Protein AF-A0ABD2MXQ5-F1 (afdb_monomer_lite)

Structure (mmCIF, N/CA/C/O backbone):
data_AF-A0ABD2MXQ5-F1
#
_entry.id   AF-A0ABD2MXQ5-F1
#
loop_
_atom_site.group_PDB
_atom_site.id
_atom_site.type_symbol
_atom_site.label_atom_id
_atom_site.label_alt_id
_atom_site.label_comp_id
_atom_site.label_asym_id
_atom_site.label_entity_id
_atom_site.label_seq_id
_atom_site.pdbx_PDB_ins_code
_atom_site.Cartn_x
_atom_site.Cartn_y
_atom_site.Cartn_z
_atom_site.occupancy
_atom_site.B_iso_or_equiv
_atom_site.auth_seq_id
_atom_site.auth_comp_id
_atom_site.auth_asym_id
_atom_site.auth_atom_id
_atom_site.pdbx_PDB_model_num
ATOM 1 N N . MET A 1 1 ? 21.731 -9.364 -6.533 1.00 43.16 1 MET A N 1
ATOM 2 C CA . MET A 1 1 ? 22.421 -10.141 -7.584 1.00 43.16 1 MET A CA 1
ATOM 3 C C . MET A 1 1 ? 21.493 -10.222 -8.787 1.00 43.16 1 MET A C 1
ATOM 5 O O . MET A 1 1 ? 20.525 -10.969 -8.740 1.00 43.16 1 MET A O 1
ATOM 9 N N . VAL A 1 2 ? 21.714 -9.388 -9.802 1.00 42.69 2 VAL A N 1
ATOM 10 C CA . VAL A 1 2 ? 20.930 -9.404 -11.050 1.00 42.69 2 VAL A CA 1
ATOM 11 C C . VAL A 1 2 ? 21.668 -10.318 -12.024 1.00 42.69 2 VAL A C 1
ATOM 13 O O . VAL A 1 2 ? 22.878 -10.183 -12.172 1.00 42.69 2 VAL A O 1
ATOM 16 N N . ARG A 1 3 ? 20.979 -11.295 -12.618 1.00 43.50 3 ARG A N 1
ATOM 17 C CA . ARG A 1 3 ? 21.582 -12.262 -13.545 1.00 43.50 3 ARG A CA 1
ATOM 18 C C . ARG A 1 3 ? 21.146 -11.926 -14.965 1.00 43.50 3 ARG A C 1
ATOM 20 O O . ARG A 1 3 ? 19.954 -11.995 -15.256 1.00 43.50 3 ARG A O 1
ATOM 27 N N . ARG A 1 4 ? 22.096 -11.590 -15.840 1.00 48.47 4 ARG A N 1
ATOM 28 C CA . ARG A 1 4 ? 21.869 -11.607 -17.291 1.00 48.47 4 ARG A CA 1
ATOM 29 C C . ARG A 1 4 ? 21.644 -13.070 -17.707 1.00 48.47 4 ARG A C 1
ATOM 31 O O . ARG A 1 4 ? 22.194 -13.982 -17.088 1.00 48.47 4 ARG A O 1
ATOM 38 N N . SER A 1 5 ? 20.822 -13.316 -18.723 1.00 55.06 5 SER A N 1
ATOM 39 C CA . SER A 1 5 ? 20.517 -14.660 -19.255 1.00 55.06 5 SER A CA 1
ATOM 40 C C . SER A 1 5 ? 21.731 -15.380 -19.870 1.00 55.06 5 SER A C 1
ATOM 42 O O . SER A 1 5 ? 21.634 -16.540 -20.262 1.00 55.06 5 SER A O 1
ATOM 44 N N . THR A 1 6 ? 22.894 -14.735 -19.867 1.00 52.97 6 THR A N 1
ATOM 45 C CA . THR A 1 6 ? 24.216 -15.321 -20.072 1.00 52.97 6 THR A CA 1
ATOM 46 C C . THR A 1 6 ? 25.088 -14.961 -18.870 1.00 52.97 6 THR A C 1
ATOM 48 O O . THR A 1 6 ? 25.108 -13.818 -18.429 1.00 52.97 6 THR A O 1
ATOM 51 N N . VAL A 1 7 ? 25.738 -15.971 -18.299 1.00 50.25 7 VAL A N 1
ATOM 52 C CA . VAL A 1 7 ? 26.374 -16.012 -16.973 1.00 50.25 7 VAL A CA 1
ATOM 53 C C . VAL A 1 7 ? 27.486 -14.965 -16.791 1.00 50.25 7 VAL A C 1
ATOM 55 O O . VAL A 1 7 ? 28.662 -15.294 -16.873 1.00 50.25 7 VAL A O 1
ATOM 58 N N . GLU A 1 8 ? 27.135 -13.723 -16.474 1.00 54.91 8 GLU A N 1
ATOM 59 C CA . GLU A 1 8 ? 28.078 -12.730 -15.948 1.00 54.91 8 GLU A CA 1
ATOM 60 C C . GLU A 1 8 ? 27.536 -12.181 -14.625 1.00 54.91 8 GLU A C 1
ATOM 62 O O . GLU A 1 8 ? 26.436 -11.627 -14.547 1.00 54.91 8 GLU A O 1
ATOM 67 N N . GLN A 1 9 ? 28.285 -12.437 -13.551 1.00 57.22 9 GLN A N 1
ATOM 68 C CA . GLN A 1 9 ? 28.095 -11.793 -12.255 1.00 57.22 9 GLN A CA 1
ATOM 69 C C . GLN A 1 9 ? 28.842 -10.459 -12.311 1.00 57.22 9 GLN A C 1
ATOM 71 O O . GLN A 1 9 ? 30.009 -10.446 -12.679 1.00 57.22 9 GLN A O 1
ATOM 76 N N . CYS A 1 10 ? 28.168 -9.357 -11.984 1.00 62.78 10 CYS A N 1
ATOM 77 C CA . CYS A 1 10 ? 28.808 -8.047 -11.873 1.00 62.78 10 CYS A CA 1
ATOM 78 C C . CYS A 1 10 ? 29.492 -7.893 -10.511 1.00 62.78 10 CYS A C 1
ATOM 80 O O . CYS A 1 10 ? 28.868 -8.163 -9.479 1.00 62.78 10 CYS A O 1
ATOM 82 N N . ASP A 1 11 ? 30.729 -7.398 -10.509 1.00 60.91 11 ASP A N 1
ATOM 83 C CA . ASP A 1 11 ? 31.563 -7.186 -9.321 1.00 60.91 11 ASP A CA 1
ATOM 84 C C . ASP A 1 11 ? 31.669 -5.680 -9.021 1.00 60.91 11 ASP A C 1
ATOM 86 O O . ASP A 1 11 ? 32.739 -5.076 -8.967 1.00 60.91 11 ASP A O 1
ATOM 90 N N . GLY A 1 12 ? 30.518 -5.031 -8.811 1.00 68.56 12 GLY A N 1
ATOM 91 C CA . GLY A 1 12 ? 30.472 -3.627 -8.396 1.00 68.56 12 GLY A CA 1
ATOM 92 C C . GLY A 1 12 ? 29.126 -2.947 -8.629 1.00 68.56 12 GLY A C 1
ATOM 93 O O . GLY A 1 12 ? 28.394 -3.269 -9.561 1.00 68.56 12 GLY A O 1
ATOM 94 N N . SER A 1 13 ? 28.788 -1.961 -7.791 1.00 67.69 13 SER A N 1
ATOM 95 C CA . SER A 1 13 ? 27.497 -1.254 -7.857 1.00 67.69 13 SER A CA 1
ATOM 96 C C . SER A 1 13 ? 27.286 -0.492 -9.172 1.00 67.69 13 SER A C 1
ATOM 98 O O . SER A 1 13 ? 26.172 -0.485 -9.690 1.00 67.69 13 SER A O 1
ATOM 100 N N . ALA A 1 14 ? 28.342 0.104 -9.735 1.00 73.19 14 ALA A N 1
ATOM 101 C CA . ALA A 1 14 ? 28.282 0.817 -11.014 1.00 73.19 14 ALA A CA 1
ATOM 102 C C . ALA A 1 14 ? 28.108 -0.136 -12.211 1.00 73.19 14 ALA A C 1
ATOM 104 O O . ALA A 1 14 ? 27.302 0.128 -13.101 1.00 73.19 14 ALA A O 1
ATOM 105 N N . GLU A 1 15 ? 28.808 -1.270 -12.200 1.00 70.38 15 GLU A N 1
ATOM 106 C CA . GLU A 1 15 ? 28.711 -2.295 -13.243 1.00 70.38 15 GLU A CA 1
ATOM 107 C C . GLU A 1 15 ? 27.329 -2.962 -13.232 1.00 70.38 15 GLU A C 1
ATOM 109 O O . GLU A 1 15 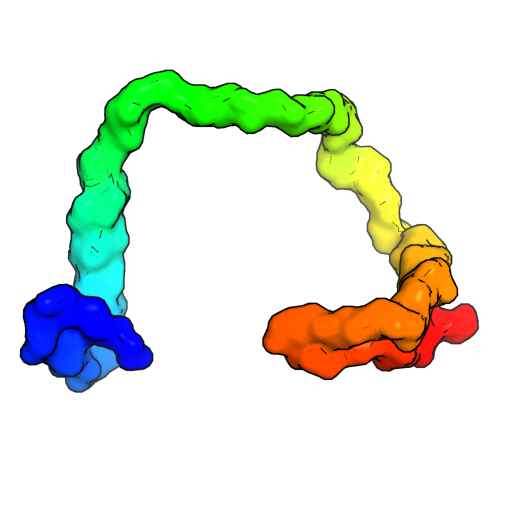? 26.668 -3.059 -14.265 1.00 70.38 15 GLU A O 1
ATOM 114 N N . CYS A 1 16 ? 26.817 -3.310 -12.047 1.00 71.25 16 CYS A N 1
ATOM 115 C CA . CYS A 1 16 ? 25.466 -3.846 -11.911 1.00 71.25 16 CYS A CA 1
ATOM 116 C C . CYS A 1 16 ? 24.381 -2.850 -12.353 1.00 71.25 16 CYS A C 1
ATOM 118 O O . CYS A 1 16 ? 23.378 -3.269 -12.931 1.00 71.25 16 CYS A O 1
ATOM 120 N N . ALA A 1 17 ? 24.561 -1.549 -12.098 1.00 74.12 17 ALA A N 1
ATOM 121 C CA . ALA A 1 17 ? 23.626 -0.519 -12.551 1.00 74.12 17 ALA A CA 1
ATOM 122 C C . ALA A 1 17 ? 23.598 -0.405 -14.083 1.00 74.12 17 ALA A C 1
ATOM 124 O O . ALA A 1 17 ? 22.514 -0.311 -14.658 1.00 74.12 17 ALA A O 1
ATOM 125 N N . SER A 1 18 ? 24.761 -0.482 -14.739 1.00 74.75 18 SER A N 1
ATOM 126 C CA . SER A 1 18 ? 24.852 -0.483 -16.205 1.00 74.75 18 SER A CA 1
ATOM 127 C C . SER A 1 18 ? 24.153 -1.700 -16.808 1.00 74.75 18 SER A C 1
ATOM 129 O O . SER A 1 18 ? 23.310 -1.550 -17.684 1.00 74.75 18 SER A O 1
ATOM 131 N N . ILE A 1 19 ? 24.419 -2.901 -16.284 1.00 74.62 19 ILE A N 1
ATOM 132 C CA . ILE A 1 19 ? 23.781 -4.133 -16.773 1.00 74.62 19 ILE A CA 1
ATOM 133 C C . ILE A 1 19 ? 22.263 -4.086 -16.570 1.00 74.62 19 ILE A C 1
ATOM 135 O O . ILE A 1 19 ? 21.506 -4.541 -17.426 1.00 74.62 19 ILE A O 1
ATOM 139 N N . PHE A 1 20 ? 21.793 -3.534 -15.448 1.00 73.12 20 PHE A N 1
ATOM 140 C CA . PHE A 1 20 ? 20.361 -3.380 -15.199 1.00 73.12 20 PHE A CA 1
ATOM 141 C C . PHE A 1 20 ? 19.711 -2.402 -16.182 1.00 73.12 20 PHE A C 1
ATOM 143 O O . PHE A 1 20 ? 18.631 -2.691 -16.697 1.00 73.12 20 PHE A O 1
ATOM 150 N N . ALA A 1 21 ? 20.370 -1.275 -16.464 1.00 74.62 21 ALA A N 1
ATOM 151 C CA . ALA A 1 21 ? 19.904 -0.309 -17.451 1.00 74.62 21 ALA A CA 1
ATOM 152 C C . ALA A 1 21 ? 19.822 -0.931 -18.853 1.00 74.62 21 ALA A C 1
ATOM 154 O O . ALA A 1 21 ? 18.812 -0.744 -19.527 1.00 74.62 21 ALA A O 1
ATOM 155 N N . ASP A 1 22 ? 20.814 -1.733 -19.246 1.00 73.06 22 ASP A N 1
ATOM 156 C CA . ASP A 1 22 ? 20.834 -2.422 -20.540 1.00 73.06 22 ASP A CA 1
ATOM 157 C C . ASP A 1 22 ? 19.723 -3.474 -20.649 1.00 73.06 22 ASP A C 1
ATOM 159 O O . ASP A 1 22 ? 19.001 -3.509 -21.637 1.00 73.06 22 ASP A O 1
ATOM 163 N N . VAL A 1 23 ? 19.516 -4.302 -19.617 1.00 72.62 23 VAL A N 1
ATOM 164 C CA . VAL A 1 23 ? 18.430 -5.303 -19.603 1.00 72.62 23 VAL A CA 1
ATOM 165 C C . VAL A 1 23 ? 17.055 -4.635 -19.628 1.00 72.62 23 VAL A C 1
ATOM 167 O O . VAL A 1 23 ? 16.134 -5.120 -20.293 1.00 72.62 23 VAL A O 1
ATOM 170 N N . PHE A 1 24 ? 16.898 -3.525 -18.908 1.00 70.69 24 PHE A N 1
ATOM 171 C CA . PHE A 1 24 ? 15.673 -2.736 -18.930 1.00 70.69 24 PHE A CA 1
ATOM 172 C C . PHE A 1 24 ? 15.444 -2.121 -20.316 1.00 70.69 24 PHE A C 1
ATOM 174 O O . PHE A 1 24 ? 14.347 -2.233 -20.857 1.00 70.69 24 PHE A O 1
ATOM 181 N N . ALA A 1 25 ? 16.476 -1.537 -20.923 1.00 72.25 25 ALA A N 1
ATOM 182 C CA . ALA A 1 25 ? 16.404 -0.999 -22.273 1.00 72.25 25 ALA A CA 1
ATOM 183 C C . ALA A 1 25 ? 16.084 -2.096 -23.299 1.00 72.25 25 ALA A C 1
ATOM 185 O O . ALA A 1 25 ? 15.178 -1.911 -24.098 1.00 72.25 25 ALA A O 1
ATOM 186 N N . ASP A 1 26 ? 16.713 -3.267 -23.246 1.00 69.25 26 ASP A N 1
ATOM 187 C CA . ASP A 1 26 ? 16.407 -4.388 -24.148 1.00 69.25 26 ASP A CA 1
ATOM 188 C C . ASP A 1 26 ? 14.961 -4.882 -23.990 1.00 69.25 26 ASP A C 1
ATOM 190 O O . ASP A 1 26 ? 14.293 -5.193 -24.973 1.00 69.25 26 ASP A O 1
ATOM 194 N N . SER A 1 27 ? 14.442 -4.906 -22.759 1.00 64.94 27 SER A N 1
ATOM 195 C CA . SER A 1 27 ? 13.080 -5.381 -22.477 1.00 64.94 27 SER A CA 1
ATOM 196 C C . SER A 1 27 ? 11.987 -4.367 -22.843 1.00 64.94 27 SER A C 1
ATOM 198 O O . SER A 1 27 ? 10.845 -4.766 -23.063 1.00 64.94 27 SER A O 1
ATOM 200 N N . TYR A 1 28 ? 12.314 -3.071 -22.894 1.00 61.22 28 TYR A N 1
ATOM 201 C CA . TYR A 1 28 ? 11.347 -1.975 -23.066 1.00 61.22 28 TYR A CA 1
ATOM 202 C C . TYR A 1 28 ? 11.670 -1.011 -24.227 1.00 61.22 28 TYR A C 1
ATOM 204 O O . TYR A 1 28 ? 10.975 -0.012 -24.405 1.00 61.22 28 TYR A O 1
ATOM 212 N N . SER A 1 29 ? 12.696 -1.290 -25.037 1.00 59.41 29 SER A N 1
A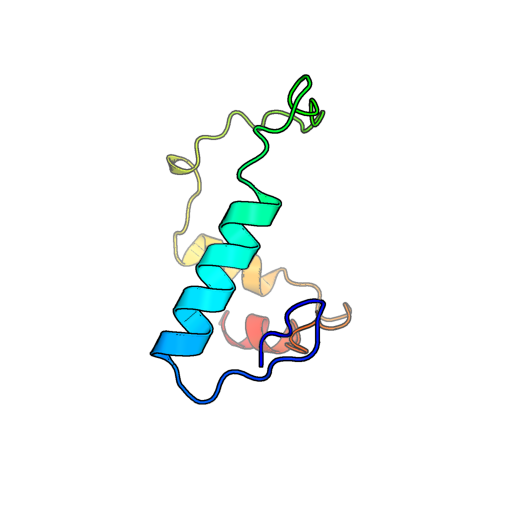TOM 213 C CA . SER A 1 29 ? 13.026 -0.547 -26.270 1.00 59.41 29 SER A CA 1
ATOM 214 C C . SER A 1 29 ? 12.093 -0.885 -27.426 1.00 59.41 29 SER A C 1
ATOM 216 O O . SER A 1 29 ? 11.923 -0.084 -28.346 1.00 59.41 29 SER A O 1
ATOM 218 N N . VAL A 1 30 ? 11.442 -2.046 -27.363 1.00 63.91 30 VAL A N 1
ATOM 219 C CA . VAL A 1 30 ? 10.324 -2.372 -28.238 1.00 63.91 30 VAL A CA 1
ATOM 220 C C . VAL A 1 30 ? 9.113 -1.634 -27.688 1.00 63.91 30 VAL A C 1
ATOM 222 O O . VAL A 1 30 ? 8.549 -2.019 -26.663 1.00 63.91 30 VAL A O 1
ATOM 225 N N . GLN A 1 31 ? 8.738 -0.538 -28.350 1.00 60.28 31 GLN A N 1
ATOM 226 C CA . GLN A 1 31 ? 7.468 0.129 -28.090 1.00 60.28 31 GLN A CA 1
ATOM 227 C C . GLN A 1 31 ? 6.386 -0.961 -28.156 1.00 60.28 31 GLN A C 1
ATOM 229 O O . GLN A 1 31 ? 6.337 -1.664 -29.165 1.00 60.28 31 GLN A O 1
ATOM 234 N N . PRO A 1 32 ? 5.607 -1.202 -27.087 1.00 61.53 32 PRO A N 1
ATOM 235 C CA . PRO A 1 32 ? 4.671 -2.314 -27.074 1.00 61.53 32 PRO A CA 1
ATOM 236 C C . PRO A 1 32 ? 3.675 -2.122 -28.216 1.00 61.53 32 PRO A C 1
ATOM 238 O O . PRO A 1 32 ? 2.824 -1.234 -28.167 1.00 61.53 32 PRO A O 1
ATOM 241 N N . ASP A 1 33 ? 3.830 -2.930 -29.263 1.00 60.00 33 ASP A N 1
ATOM 242 C CA . ASP A 1 33 ? 2.968 -2.886 -30.430 1.00 60.00 33 ASP A CA 1
ATOM 243 C C . ASP A 1 33 ? 1.592 -3.435 -30.065 1.00 60.00 33 ASP A C 1
ATOM 245 O O . ASP A 1 33 ? 1.443 -4.491 -29.443 1.00 60.00 33 ASP A O 1
ATOM 249 N N . GLY A 1 34 ? 0.568 -2.703 -30.488 1.00 62.25 34 GLY A N 1
ATOM 250 C CA . GLY A 1 34 ? -0.823 -3.069 -30.286 1.00 62.25 34 GLY A CA 1
ATOM 251 C C . GLY A 1 34 ? -1.587 -2.104 -29.379 1.00 62.25 34 GLY A C 1
ATOM 252 O O . GLY A 1 34 ? -1.026 -1.221 -28.730 1.00 62.25 34 GLY A O 1
ATOM 253 N N . PRO A 1 35 ? -2.922 -2.218 -29.363 1.00 64.06 35 PRO A N 1
ATOM 254 C CA . PRO A 1 35 ? -3.746 -1.379 -28.513 1.00 64.06 35 PRO A CA 1
ATOM 255 C C . PRO A 1 35 ? -3.450 -1.687 -27.043 1.00 64.06 35 PRO A C 1
ATOM 257 O O . PRO A 1 35 ? -3.470 -2.850 -26.639 1.00 64.06 35 PRO A O 1
ATOM 260 N N . ILE A 1 36 ? -3.250 -0.637 -26.236 1.00 68.19 36 ILE A N 1
ATOM 261 C CA . ILE A 1 36 ? -3.19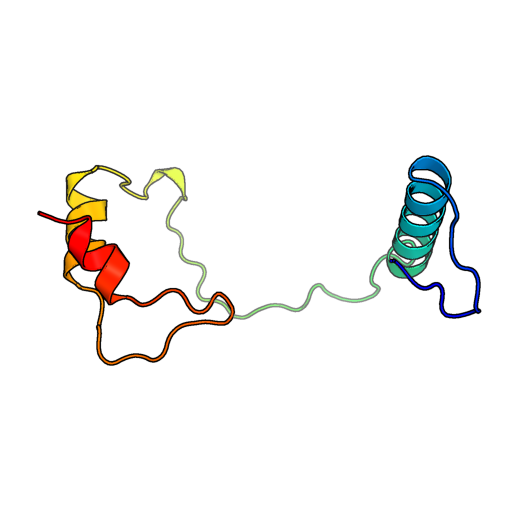0 -0.745 -24.772 1.00 68.19 36 ILE A CA 1
ATOM 262 C C . ILE A 1 36 ? -4.361 -1.632 -24.318 1.00 68.19 36 ILE A C 1
ATOM 264 O O . ILE A 1 36 ? -5.512 -1.312 -24.659 1.00 68.19 36 ILE A O 1
ATOM 268 N N . PRO A 1 37 ? -4.106 -2.736 -23.583 1.00 64.38 37 PRO A N 1
ATOM 269 C CA . PRO A 1 37 ? -5.162 -3.615 -23.120 1.00 64.38 37 PRO A CA 1
ATOM 270 C C . PRO A 1 37 ? -6.191 -2.776 -22.375 1.00 64.38 37 PRO A C 1
ATOM 272 O O . PRO A 1 37 ? -5.887 -2.126 -21.373 1.00 64.38 37 PRO A O 1
ATOM 275 N N . ARG A 1 38 ? -7.423 -2.746 -22.886 1.00 58.09 38 ARG A N 1
ATOM 276 C CA . ARG A 1 38 ? -8.517 -2.050 -22.213 1.00 58.09 38 ARG A CA 1
ATOM 277 C C . ARG A 1 38 ? -8.888 -2.859 -20.986 1.00 58.09 38 ARG A C 1
ATOM 279 O O . ARG A 1 38 ? -9.759 -3.725 -21.046 1.00 58.09 38 ARG A O 1
ATOM 286 N N . VAL A 1 39 ? -8.223 -2.571 -19.874 1.00 63.06 39 VAL A N 1
ATOM 287 C CA . VAL A 1 39 ? -8.639 -3.081 -18.578 1.00 63.06 39 VAL A CA 1
ATOM 288 C C . VAL A 1 39 ? -10.027 -2.498 -18.329 1.00 63.06 39 VAL A C 1
ATOM 290 O O . VAL A 1 39 ? -10.187 -1.288 -18.166 1.00 63.06 39 VAL A O 1
ATOM 293 N N . ARG A 1 40 ? -11.060 -3.345 -18.375 1.00 56.97 40 ARG A N 1
ATOM 294 C CA . ARG A 1 40 ? -12.425 -2.977 -17.983 1.00 56.97 40 ARG A CA 1
ATOM 295 C C . ARG A 1 40 ? -12.487 -2.871 -16.460 1.00 56.97 40 ARG A C 1
ATOM 297 O O . ARG A 1 40 ? -13.202 -3.621 -15.810 1.00 56.97 40 ARG A O 1
ATOM 304 N N . LEU A 1 41 ? -11.691 -1.979 -15.885 1.00 57.94 41 LEU A N 1
ATOM 305 C CA . LEU A 1 41 ? -11.898 -1.548 -14.515 1.00 57.94 41 LEU A CA 1
ATOM 306 C C . LEU A 1 41 ? -13.068 -0.563 -14.536 1.00 57.94 41 LEU A C 1
ATOM 308 O O . LEU A 1 41 ? -13.147 0.259 -15.459 1.00 57.94 41 LEU A O 1
ATOM 312 N N . PRO A 1 42 ? -13.990 -0.616 -13.562 1.00 59.66 42 PRO A N 1
ATOM 313 C CA . PRO A 1 42 ? -14.878 0.513 -13.353 1.00 59.66 42 PRO A CA 1
ATOM 314 C C . PRO A 1 42 ? -13.986 1.749 -13.199 1.00 59.66 42 PRO A C 1
ATOM 316 O O . PRO A 1 42 ? -13.105 1.778 -12.341 1.00 59.66 42 PRO A O 1
ATOM 319 N N . ARG A 1 43 ? -14.157 2.746 -14.078 1.00 55.00 43 ARG A N 1
ATOM 320 C CA . ARG A 1 43 ? -13.553 4.064 -13.875 1.00 55.00 43 ARG A CA 1
ATOM 321 C C . ARG A 1 43 ? -14.168 4.605 -12.593 1.00 55.00 43 ARG A C 1
ATOM 323 O O . ARG A 1 43 ? -15.256 5.172 -12.633 1.00 55.00 43 ARG A O 1
ATOM 330 N N . ALA A 1 44 ? -13.511 4.391 -11.460 1.00 59.25 44 ALA A N 1
ATOM 331 C CA . ALA A 1 44 ? -13.801 5.176 -10.281 1.00 59.25 44 ALA A CA 1
ATOM 332 C C . ALA A 1 44 ? -13.451 6.620 -10.660 1.00 59.25 44 ALA A C 1
ATOM 334 O O . ALA A 1 44 ? -12.287 6.971 -10.805 1.00 59.25 44 ALA A O 1
ATOM 335 N N . LEU A 1 45 ? -14.474 7.438 -10.912 1.00 56.47 45 LEU A N 1
ATOM 336 C CA . LEU A 1 45 ? -14.363 8.876 -11.187 1.00 56.47 45 LEU A CA 1
ATOM 337 C C . LEU A 1 45 ? -13.959 9.677 -9.937 1.00 56.47 45 LEU A C 1
ATOM 339 O O . LEU A 1 45 ? -14.102 10.896 -9.913 1.00 56.47 45 LEU A O 1
ATOM 343 N N . GLN A 1 46 ? -13.506 9.012 -8.878 1.00 62.22 46 GLN A N 1
ATOM 344 C CA . GLN A 1 46 ? -13.070 9.686 -7.670 1.00 62.22 46 GLN A CA 1
ATOM 345 C C . GLN A 1 46 ? -11.643 10.176 -7.892 1.00 62.22 46 GLN A C 1
ATOM 347 O O . GLN A 1 46 ? -10.727 9.386 -8.121 1.00 62.22 46 GLN A O 1
ATOM 352 N N . SER A 1 47 ? -11.480 11.500 -7.878 1.00 71.00 47 SER A N 1
ATOM 353 C CA . SER A 1 47 ? -10.161 12.126 -7.837 1.00 71.00 47 SER A CA 1
ATOM 354 C C . SER A 1 47 ? -9.404 11.579 -6.629 1.00 71.00 47 SER A C 1
ATOM 356 O O . SER A 1 47 ? -9.980 11.456 -5.548 1.00 71.00 47 SER A O 1
ATOM 358 N N . LEU A 1 48 ? -8.113 11.285 -6.772 1.00 71.50 48 LEU A N 1
ATOM 359 C CA . LEU A 1 48 ? -7.282 10.921 -5.619 1.00 71.50 48 LEU A CA 1
ATOM 360 C C . LEU A 1 48 ? -7.219 12.057 -4.582 1.00 71.50 48 LEU A C 1
ATOM 362 O O . LEU A 1 48 ? -7.012 11.793 -3.406 1.00 71.50 48 LEU A O 1
ATOM 366 N N . GLU A 1 49 ? -7.487 13.299 -5.002 1.00 76.44 49 GLU A N 1
ATOM 367 C CA . GLU A 1 49 ? -7.632 14.467 -4.121 1.00 76.44 49 GLU A CA 1
ATOM 368 C C . GLU A 1 49 ? -8.884 14.404 -3.231 1.00 76.44 49 GLU A C 1
ATOM 370 O O . GLU A 1 49 ? -8.992 15.160 -2.273 1.00 76.44 49 GLU A O 1
ATOM 375 N N . SER A 1 50 ? -9.844 13.531 -3.550 1.00 78.50 50 SER A N 1
ATOM 376 C CA . SER A 1 50 ? -11.081 13.364 -2.774 1.00 78.50 50 SER A CA 1
ATOM 377 C C . SER A 1 50 ? -10.992 12.277 -1.702 1.00 78.50 50 SER A C 1
ATOM 379 O O . SER A 1 50 ? -11.966 12.051 -0.987 1.00 78.50 50 SER A O 1
ATOM 381 N N . ILE A 1 51 ? -9.849 11.593 -1.592 1.00 81.25 51 ILE A N 1
ATOM 382 C CA . ILE A 1 51 ? -9.628 10.590 -0.551 1.00 81.25 51 ILE A CA 1
ATOM 383 C C . ILE A 1 51 ? -9.278 11.316 0.747 1.00 81.25 51 ILE A C 1
ATOM 385 O O . ILE A 1 51 ? -8.273 12.020 0.823 1.00 81.25 51 ILE A O 1
ATOM 389 N N . ASP A 1 52 ? -10.110 11.123 1.766 1.00 84.94 52 ASP A N 1
ATOM 390 C CA . ASP A 1 52 ? -9.831 11.618 3.107 1.00 84.94 52 ASP A CA 1
ATOM 391 C C . ASP A 1 52 ? -8.819 10.700 3.809 1.00 84.94 52 ASP A C 1
ATOM 393 O O . ASP A 1 52 ? -9.081 9.518 4.039 1.00 84.94 52 ASP A O 1
ATOM 397 N N . PHE A 1 53 ? -7.653 11.262 4.126 1.00 87.25 53 PHE A N 1
ATOM 398 C CA . PHE A 1 53 ? -6.590 10.617 4.900 1.00 87.25 53 PHE A CA 1
ATOM 399 C C . PHE A 1 53 ? -6.487 11.190 6.320 1.00 87.25 53 PHE A C 1
ATOM 401 O O . PHE A 1 53 ? -5.425 11.109 6.940 1.00 87.25 53 PHE A O 1
ATOM 408 N N . SER A 1 54 ? -7.559 11.801 6.831 1.00 92.25 54 SER A N 1
ATOM 409 C CA . SER A 1 54 ? -7.649 12.209 8.229 1.00 92.25 54 SER A CA 1
ATOM 410 C C . SER A 1 54 ? -7.333 11.038 9.162 1.00 92.25 54 SER A C 1
ATOM 412 O O . SER A 1 54 ? -7.611 9.870 8.871 1.00 92.25 54 SER A O 1
ATOM 414 N N . GLU A 1 55 ? -6.728 11.361 10.303 1.00 92.38 55 GLU A N 1
ATOM 415 C CA . GLU A 1 55 ? -6.354 10.373 11.315 1.00 92.38 55 GLU A CA 1
ATOM 416 C C . GLU A 1 55 ? -7.565 9.527 11.732 1.00 92.38 55 GLU A C 1
ATOM 418 O O . GLU A 1 55 ? -7.482 8.304 11.790 1.00 92.38 55 GLU A O 1
ATOM 423 N N . GLU A 1 56 ? -8.720 10.166 11.905 1.00 91.81 56 GLU A N 1
ATOM 424 C CA . GLU A 1 56 ? -9.991 9.528 12.254 1.00 91.81 56 GLU A CA 1
ATOM 425 C C . GLU A 1 56 ? -10.408 8.454 11.238 1.00 91.81 56 GLU A C 1
ATOM 427 O O . GLU A 1 56 ? -10.765 7.332 11.616 1.00 91.81 56 GLU A O 1
ATOM 432 N N . VAL A 1 57 ? -10.320 8.765 9.941 1.00 91.88 57 VAL A N 1
ATOM 433 C CA . VAL A 1 57 ? -10.652 7.819 8.870 1.00 91.88 57 VAL A CA 1
ATOM 434 C C . VAL A 1 57 ? -9.665 6.656 8.859 1.00 91.88 57 VAL A C 1
ATOM 436 O O . VAL A 1 57 ? -10.089 5.498 8.808 1.00 91.88 57 VAL A O 1
ATOM 439 N N . VAL A 1 58 ? -8.364 6.923 8.976 1.00 91.69 58 VAL A N 1
ATOM 440 C CA . VAL A 1 58 ? -7.333 5.873 9.002 1.00 91.69 58 VAL A CA 1
ATOM 441 C C . VAL A 1 58 ? -7.520 4.943 10.204 1.00 91.69 58 VAL A C 1
ATOM 443 O O . VAL A 1 58 ? -7.519 3.721 10.036 1.00 91.69 58 VAL A O 1
ATOM 446 N N . LEU A 1 59 ? -7.750 5.491 11.399 1.00 92.56 59 LEU A N 1
ATOM 447 C CA . LEU A 1 59 ? -8.015 4.717 12.614 1.00 92.56 59 LEU A CA 1
ATOM 448 C C . LEU A 1 59 ? -9.258 3.831 12.464 1.00 92.56 59 LEU A C 1
ATOM 450 O O . LEU A 1 59 ? -9.224 2.657 12.844 1.00 92.56 59 LEU A O 1
ATOM 454 N N . SER A 1 60 ? -10.325 4.343 11.839 1.00 90.44 60 SER A N 1
ATOM 455 C CA . SER A 1 60 ? -11.539 3.559 11.577 1.00 90.44 60 SER A CA 1
ATOM 456 C C . SER A 1 60 ? -11.272 2.344 10.678 1.00 90.44 60 SER A C 1
ATOM 458 O O . SER A 1 60 ? -11.767 1.245 10.950 1.00 90.44 60 SER A O 1
ATOM 460 N N . TYR A 1 61 ? -10.417 2.496 9.659 1.00 91.06 61 TYR A N 1
ATOM 461 C CA . TYR A 1 61 ? -10.021 1.390 8.789 1.00 91.06 61 TYR A CA 1
ATOM 462 C C . TYR A 1 61 ? -9.176 0.358 9.532 1.00 91.06 61 TYR A C 1
ATOM 464 O O . TYR A 1 61 ? -9.455 -0.839 9.428 1.00 91.06 61 TYR A O 1
ATOM 472 N N . LEU A 1 62 ? -8.192 0.795 10.320 1.00 91.69 62 LEU A N 1
ATOM 473 C CA . LEU A 1 62 ? -7.348 -0.098 11.118 1.00 91.69 62 LEU A CA 1
ATOM 474 C C . LEU A 1 62 ? -8.180 -0.921 12.115 1.00 91.69 62 LEU A C 1
ATOM 476 O O . LEU A 1 62 ? -8.001 -2.137 12.213 1.00 91.69 62 LEU A O 1
ATOM 480 N N . ALA A 1 63 ? -9.153 -0.296 12.786 1.00 88.31 63 ALA A N 1
ATOM 481 C CA . ALA A 1 63 ? -10.072 -0.976 13.698 1.00 88.31 63 ALA A CA 1
ATOM 482 C C . ALA A 1 63 ? -10.959 -2.022 12.987 1.00 88.31 63 ALA A C 1
ATOM 484 O O . ALA A 1 63 ? -11.285 -3.067 13.566 1.00 88.31 63 ALA A O 1
ATOM 485 N N . SER A 1 64 ? -11.307 -1.775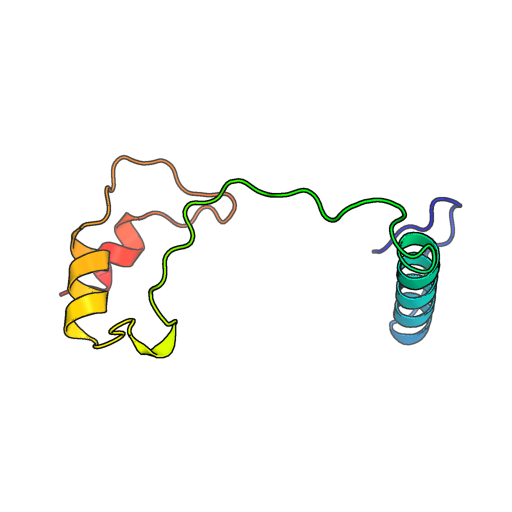 11.719 1.00 89.94 64 SER A N 1
ATOM 486 C CA . SER A 1 64 ? -12.166 -2.647 10.907 1.00 89.94 64 SER A CA 1
ATOM 487 C C . SER A 1 64 ? -11.473 -3.891 10.335 1.00 89.94 64 SER A C 1
ATOM 489 O O . SER A 1 64 ? -12.159 -4.783 9.838 1.00 89.94 64 SER A O 1
ATOM 491 N N . LEU A 1 65 ? -10.138 -3.989 10.415 1.00 89.94 65 LEU A N 1
ATOM 492 C CA . LEU A 1 65 ? -9.388 -5.105 9.830 1.00 89.94 65 LEU A CA 1
ATOM 493 C C . LEU A 1 65 ? -9.868 -6.469 10.357 1.00 89.94 65 LEU A C 1
ATOM 495 O O . LEU A 1 65 ? -10.068 -6.667 11.559 1.00 89.94 65 LEU A O 1
ATOM 499 N N . ASP A 1 66 ? -10.013 -7.446 9.467 1.00 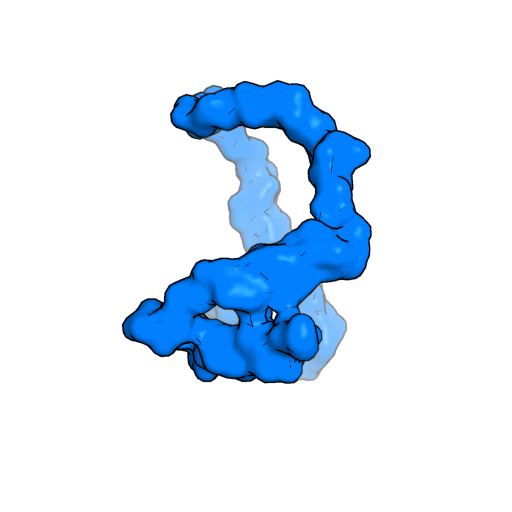88.94 66 ASP A N 1
ATOM 500 C CA . ASP A 1 66 ? -10.239 -8.830 9.874 1.00 88.94 66 ASP A CA 1
ATOM 501 C C . ASP A 1 66 ? -8.915 -9.427 10.367 1.00 88.94 66 ASP A C 1
ATOM 503 O O . ASP A 1 66 ? -7.904 -9.386 9.675 1.00 88.94 66 ASP A O 1
ATOM 507 N N . VAL A 1 67 ? -8.900 -9.952 11.591 1.00 86.69 67 VAL A N 1
ATOM 508 C CA . VAL A 1 67 ? -7.706 -10.569 12.197 1.00 86.69 67 VAL A CA 1
ATOM 509 C C . VAL A 1 67 ? -7.640 -12.078 11.977 1.00 86.69 67 VAL A C 1
ATOM 511 O O . VAL A 1 67 ? -6.688 -12.717 12.431 1.00 86.69 67 VAL A O 1
ATOM 514 N N . SER A 1 68 ? -8.663 -12.652 11.342 1.00 88.31 68 SER A N 1
ATOM 515 C CA . SER A 1 68 ? -8.726 -14.069 10.987 1.00 88.31 68 SER A CA 1
ATOM 516 C C . SER A 1 68 ? -8.043 -14.379 9.651 1.00 88.31 68 SER A C 1
ATOM 518 O O . SER A 1 68 ? -7.675 -15.528 9.405 1.00 88.31 68 SER A O 1
ATOM 520 N N . THR A 1 69 ? -7.807 -13.367 8.815 1.00 84.12 69 THR A N 1
ATOM 521 C CA . THR A 1 69 ? -7.082 -13.500 7.551 1.00 84.12 69 THR A CA 1
ATOM 522 C C . THR A 1 69 ? -5.599 -13.787 7.778 1.00 84.12 69 THR A C 1
ATOM 524 O O . THR A 1 69 ? -4.941 -13.229 8.661 1.00 84.12 69 THR A O 1
ATOM 527 N N . SER A 1 70 ? -5.060 -14.698 6.965 1.00 83.88 70 SER A N 1
ATOM 528 C CA . SER A 1 70 ? -3.631 -15.004 6.972 1.00 83.88 70 SER A CA 1
ATOM 529 C C . SER A 1 70 ? -2.811 -13.788 6.517 1.00 83.88 70 SER A C 1
ATOM 531 O O . SER A 1 70 ? -3.268 -13.053 5.638 1.00 83.88 70 SER A O 1
ATOM 533 N N . PRO A 1 71 ? -1.609 -13.574 7.084 1.00 88.25 71 PRO A N 1
ATOM 534 C CA . PRO A 1 71 ? -0.705 -12.515 6.647 1.00 88.25 71 PRO A CA 1
ATOM 535 C C . PRO A 1 71 ? -0.383 -12.580 5.150 1.00 88.25 71 PRO A C 1
ATOM 537 O O . PRO A 1 71 ? -0.401 -13.654 4.543 1.00 88.25 71 PRO A O 1
ATOM 540 N N . GLY A 1 72 ? -0.057 -11.422 4.574 1.00 87.62 72 GLY A N 1
ATOM 541 C CA . GLY A 1 72 ? 0.422 -11.317 3.200 1.00 87.62 72 GLY A CA 1
ATOM 542 C C . GLY A 1 72 ? 1.857 -11.827 3.030 1.00 87.62 72 GLY A C 1
ATOM 543 O O . GLY A 1 72 ? 2.450 -12.425 3.926 1.00 87.62 72 GLY A O 1
ATOM 544 N N . VAL A 1 73 ? 2.443 -11.554 1.863 1.00 89.75 73 VAL A N 1
ATOM 545 C CA . VAL A 1 73 ? 3.820 -11.965 1.514 1.00 89.75 73 VAL A CA 1
ATOM 546 C C . VAL A 1 73 ? 4.899 -11.375 2.433 1.00 89.75 73 VAL A C 1
ATOM 548 O O . VAL A 1 73 ? 6.007 -11.900 2.496 1.00 89.75 73 VAL A O 1
ATOM 551 N N . ASP A 1 74 ? 4.573 -10.303 3.153 1.00 90.00 74 ASP A N 1
ATOM 552 C CA . ASP A 1 74 ? 5.420 -9.648 4.150 1.00 90.00 74 ASP A CA 1
ATOM 553 C C . ASP A 1 74 ? 5.342 -10.298 5.547 1.00 90.00 74 ASP A C 1
ATOM 555 O O . ASP A 1 74 ? 6.106 -9.931 6.437 1.00 90.00 74 ASP A O 1
ATOM 559 N N . ASN A 1 75 ? 4.454 -11.283 5.742 1.00 87.75 75 ASN A N 1
ATOM 560 C CA . ASN A 1 75 ? 4.148 -11.938 7.018 1.00 87.75 75 ASN A CA 1
ATOM 561 C C . ASN A 1 75 ? 3.676 -10.994 8.142 1.00 87.75 75 ASN A C 1
ATOM 563 O O . ASN A 1 75 ? 3.682 -11.379 9.316 1.00 87.75 75 ASN A O 1
ATOM 567 N N . VAL A 1 76 ? 3.218 -9.781 7.823 1.00 88.31 76 VAL A N 1
ATOM 568 C CA . VAL A 1 76 ? 2.709 -8.847 8.835 1.00 88.31 76 VAL A CA 1
ATOM 569 C C . VAL A 1 76 ? 1.243 -9.166 9.143 1.00 88.31 76 VAL A C 1
ATOM 571 O O . VAL A 1 76 ? 0.383 -9.184 8.266 1.00 88.31 76 VAL A O 1
ATOM 574 N N . SER A 1 77 ? 0.934 -9.444 10.413 1.00 89.00 77 SER A N 1
ATOM 575 C CA . SER A 1 77 ? -0.431 -9.777 10.842 1.00 89.00 77 SER A CA 1
ATOM 576 C C . SER A 1 77 ? -1.308 -8.534 11.014 1.00 89.00 77 SER A C 1
ATOM 578 O O . SER A 1 77 ? -0.898 -7.565 11.653 1.00 89.00 77 SER A O 1
ATOM 580 N N . ALA A 1 78 ? -2.574 -8.628 10.589 1.00 88.31 78 ALA A N 1
ATOM 581 C CA . ALA A 1 78 ? -3.631 -7.645 10.853 1.00 88.31 78 ALA A CA 1
ATOM 582 C C . ALA A 1 78 ? -3.766 -7.247 12.340 1.00 88.31 78 ALA A C 1
ATOM 584 O O . ALA A 1 78 ? -4.180 -6.134 12.659 1.00 88.31 78 ALA A O 1
ATOM 585 N N . ARG A 1 79 ? -3.377 -8.131 13.274 1.00 87.81 79 ARG A N 1
ATOM 586 C CA . ARG A 1 79 ? -3.401 -7.844 14.719 1.00 87.81 79 ARG A CA 1
ATOM 587 C C . ARG A 1 79 ? -2.471 -6.702 15.123 1.00 87.81 79 ARG A C 1
ATOM 589 O O . ARG A 1 79 ? -2.811 -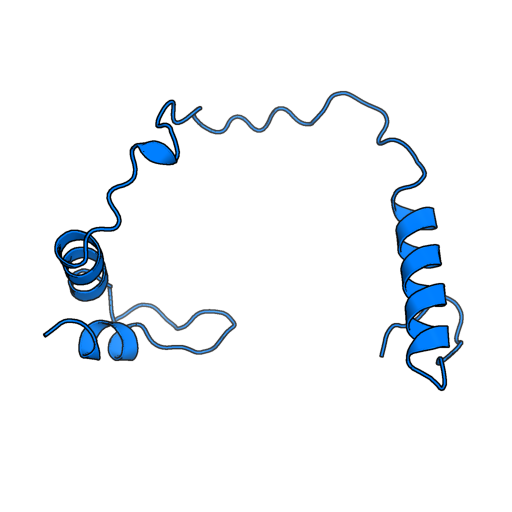5.964 16.041 1.00 87.81 79 ARG A O 1
ATOM 596 N N . LEU A 1 80 ? -1.324 -6.559 14.456 1.00 87.62 80 LEU A N 1
ATOM 597 C CA . LEU A 1 80 ? -0.373 -5.478 14.735 1.00 87.62 80 LEU A CA 1
ATOM 598 C C . LEU A 1 80 ? -1.000 -4.120 14.419 1.00 87.62 80 LEU A C 1
ATOM 600 O O . LEU A 1 80 ? -0.937 -3.208 15.233 1.00 87.62 80 LEU A O 1
ATOM 604 N N . PHE A 1 81 ? -1.681 -4.031 13.280 1.00 87.81 81 PHE A N 1
ATOM 605 C CA . PHE A 1 81 ? -2.351 -2.817 12.826 1.00 87.81 81 PHE A CA 1
ATOM 606 C C . PHE A 1 81 ? -3.519 -2.406 13.730 1.00 87.81 81 PHE A C 1
ATOM 608 O O . PHE A 1 81 ? -3.679 -1.219 14.001 1.00 87.81 81 PHE A O 1
ATOM 615 N N . LYS A 1 82 ? -4.279 -3.365 14.281 1.00 85.31 82 LYS A N 1
ATOM 616 C CA . LYS A 1 82 ? -5.294 -3.057 15.305 1.00 85.31 82 LYS A CA 1
ATOM 617 C C . LYS A 1 82 ? -4.708 -2.478 16.586 1.00 85.31 82 LYS A C 1
ATOM 619 O O . LYS A 1 82 ? -5.346 -1.640 17.201 1.00 85.31 82 LYS A O 1
ATOM 624 N N . GLY A 1 83 ? -3.504 -2.893 16.980 1.00 81.00 83 GLY A N 1
ATOM 625 C CA . GLY A 1 83 ? -2.824 -2.328 18.149 1.00 81.00 83 GLY A CA 1
ATOM 626 C C . GLY A 1 83 ? -2.445 -0.851 17.989 1.00 81.00 83 GLY A C 1
ATOM 627 O O . GLY A 1 83 ? -2.199 -0.180 18.985 1.00 81.00 83 GLY A O 1
ATOM 628 N N . CYS A 1 84 ? -2.409 -0.343 16.755 1.00 80.44 84 CYS A N 1
ATOM 629 C CA . CYS A 1 84 ? -2.139 1.060 16.451 1.00 80.44 84 CYS A CA 1
ATOM 630 C C . CYS A 1 84 ? -3.399 1.938 16.448 1.00 80.44 84 CYS A C 1
ATOM 632 O O . CYS A 1 84 ? -3.263 3.152 16.320 1.00 80.44 84 CYS A O 1
ATOM 634 N N . ALA A 1 85 ? -4.594 1.349 16.570 1.00 77.94 85 ALA A N 1
ATOM 635 C CA . ALA A 1 85 ? -5.862 2.067 16.631 1.00 77.94 85 ALA A CA 1
ATOM 636 C C . ALA A 1 85 ? -6.454 1.977 18.054 1.00 77.94 85 ALA A C 1
ATOM 638 O O . ALA A 1 85 ? -7.082 0.960 18.362 1.00 77.94 85 ALA A O 1
ATOM 639 N N . PRO A 1 86 ? -6.181 2.968 18.932 1.00 62.62 86 PRO A N 1
ATOM 640 C CA . PRO A 1 86 ? -6.646 2.972 20.321 1.00 62.62 86 PRO A CA 1
ATOM 641 C C . PRO A 1 86 ? -8.168 3.098 20.466 1.00 62.62 86 PRO A C 1
ATOM 643 O O . PRO A 1 86 ? -8.820 3.672 19.564 1.00 62.62 86 PRO A O 1
#

Foldseek 3Di:
DDQDPPDDDDDDPVRVVVVVVVVVCVVPVPPPPDDDPPPPDPPPVDDPVNDDPPPVVQLVVLCPDDQPDQDDPVRDGSVVSPVVRD

Secondary structure (DSSP, 8-state):
----SS-----SHHHHHHHHHHHHHHHHSS---S-------------GGG----HHHHHHHHHH--SSSPP-TT---HHHHHHT--

Radius of gyration: 21.93 Å; chains: 1; bounding box: 46×30×51 Å

pLDDT: mean 73.34, std 14.02, range [42.69, 92.56]

Organism: NCBI:txid559131

Sequence (86 aa):
MVRRSTVEQCDGSAECASIFADVFADSYSVQPDGPIPRVRLPRALQSLESIDFSEEVVLSYLASLDVSTSPGVDNVSARLFKGCAP